Protein AF-A0A357ANE3-F1 (afdb_monomer)

Sequence (73 aa):
MKRKILQVPVIVGKGSEQFFVEKDVKISPPSPPIFKIEEIEKKVVVTDAQVIPGKVIFNAYIWKNVIYKTVED

pLDDT: mean 86.93, std 8.24, range [52.53, 96.62]

Secondary structure (DSSP, 8-state):
-PPPP---------------------PPTTSPPPSEEEEEEEEEEEEEEEEETTEEEEEEEEEEEEEEE-S--

Solvent-accessible surface area (backbone atoms only — not comparable to full-atom values): 5405 Å² total; per-residue (Å²): 134,88,85,80,87,77,93,70,93,74,86,90,76,86,88,85,86,86,85,87,87,85,80,94,79,80,86,59,84,89,62,76,63,82,67,44,80,77,46,72,52,73,47,79,46,76,81,46,76,48,82,50,96,97,49,74,50,68,46,68,51,76,49,71,51,77,44,63,43,53,86,74,132

Structure (mmCIF, N/CA/C/O backbone):
data_AF-A0A357ANE3-F1
#
_entry.id   AF-A0A357ANE3-F1
#
loop_
_atom_site.group_PDB
_atom_site.id
_atom_site.type_symbol
_atom_site.label_atom_id
_atom_site.label_alt_id
_atom_site.label_comp_id
_atom_site.label_asym_id
_atom_site.label_entity_id
_atom_site.label_seq_id
_atom_site.pdbx_PDB_ins_code
_atom_site.Cartn_x
_atom_site.Cartn_y
_atom_site.Cartn_z
_atom_site.occupancy
_atom_site.B_iso_or_equiv
_atom_site.auth_seq_id
_atom_site.auth_comp_id
_atom_site.auth_asym_id
_atom_site.auth_atom_id
_atom_site.pdbx_PDB_model_num
ATOM 1 N N . MET A 1 1 ? -21.338 27.053 42.174 1.00 61.09 1 MET A N 1
ATOM 2 C CA . MET A 1 1 ? -21.301 26.826 40.707 1.00 61.09 1 MET A CA 1
ATOM 3 C C . MET A 1 1 ? -21.919 25.469 40.388 1.00 61.09 1 MET A C 1
ATOM 5 O O . MET A 1 1 ? -21.476 24.481 40.960 1.00 61.09 1 MET A O 1
ATOM 9 N N . LYS A 1 2 ? -22.941 25.397 39.520 1.00 69.69 2 LYS A N 1
ATOM 10 C CA . LYS A 1 2 ? -23.501 24.115 39.045 1.00 69.69 2 LYS A CA 1
ATOM 11 C C . LYS A 1 2 ? -22.508 23.457 38.079 1.00 69.69 2 LYS A C 1
ATOM 13 O O . LYS A 1 2 ? -22.123 24.084 37.095 1.00 69.69 2 LYS A O 1
ATOM 18 N N . ARG A 1 3 ? -22.093 22.215 38.351 1.00 74.38 3 ARG A N 1
ATOM 19 C CA . ARG A 1 3 ? -21.273 21.424 37.418 1.00 74.38 3 ARG A CA 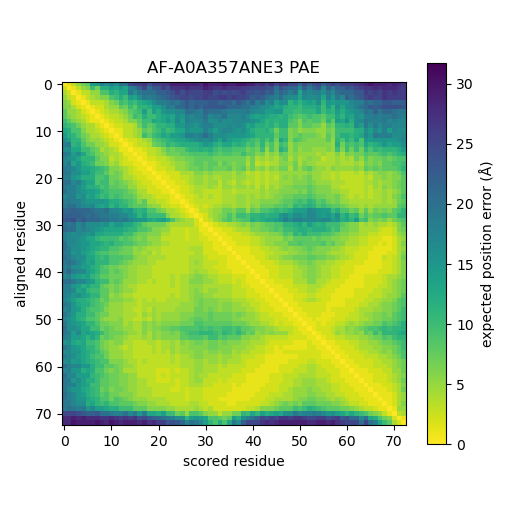1
ATOM 20 C C . ARG A 1 3 ? -22.141 21.035 36.216 1.00 74.38 3 ARG A C 1
ATOM 22 O O . ARG A 1 3 ? -23.196 20.437 36.403 1.00 74.38 3 ARG A O 1
ATOM 29 N N . LYS A 1 4 ? -21.721 21.398 35.002 1.00 79.31 4 LYS A N 1
ATOM 30 C CA . LYS A 1 4 ? -22.320 20.900 33.755 1.00 79.31 4 LYS A CA 1
ATOM 31 C C . LYS A 1 4 ? -21.647 19.579 33.388 1.00 79.31 4 LYS A C 1
ATOM 33 O O . LYS A 1 4 ? -20.422 19.511 33.365 1.00 79.31 4 LYS A O 1
ATOM 38 N N . ILE A 1 5 ? -22.445 18.551 33.113 1.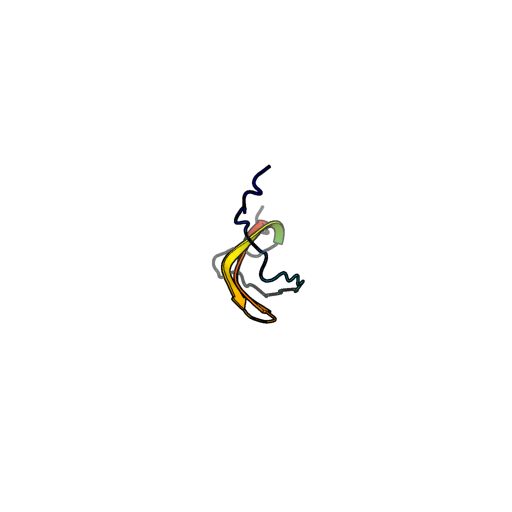00 81.00 5 ILE A N 1
ATOM 39 C CA . ILE A 1 5 ? -21.965 17.281 32.564 1.00 81.00 5 ILE A CA 1
ATOM 40 C C . ILE A 1 5 ? -21.843 17.476 31.054 1.00 81.00 5 ILE A C 1
ATOM 42 O O . ILE A 1 5 ? -22.813 17.861 30.402 1.00 81.00 5 ILE A O 1
ATOM 46 N N . LEU A 1 6 ? -20.646 17.266 30.517 1.00 83.69 6 LEU A N 1
ATOM 47 C CA . LEU A 1 6 ? -20.380 17.309 29.085 1.00 83.69 6 LEU A CA 1
ATOM 48 C C . LEU A 1 6 ? -20.239 15.873 28.594 1.00 83.69 6 LEU A C 1
ATOM 50 O O . LEU A 1 6 ? -19.426 15.115 29.121 1.00 83.69 6 LEU A O 1
ATOM 54 N N . GLN A 1 7 ? -21.041 15.499 27.604 1.00 84.06 7 GLN A N 1
ATOM 55 C CA . GLN A 1 7 ? -20.904 14.212 26.942 1.00 84.06 7 GLN A CA 1
ATOM 56 C C . GLN A 1 7 ? -19.756 14.321 25.939 1.00 84.06 7 GLN A C 1
ATOM 58 O O . GLN A 1 7 ? -19.799 15.145 25.026 1.00 84.06 7 GLN A O 1
ATOM 63 N N . VAL A 1 8 ? -18.711 13.525 26.145 1.00 88.50 8 VAL A N 1
ATOM 64 C CA . VAL A 1 8 ? -17.527 13.500 25.282 1.00 88.50 8 VAL A CA 1
ATOM 65 C C . VAL A 1 8 ? -17.392 12.126 24.627 1.00 88.50 8 VAL A C 1
ATOM 67 O O . VAL A 1 8 ? -17.757 11.125 25.249 1.00 88.50 8 VAL A O 1
ATOM 70 N N . PRO A 1 9 ? -16.880 12.044 23.388 1.00 83.75 9 PRO A N 1
ATOM 71 C CA . PRO A 1 9 ? -16.538 10.767 22.776 1.00 83.75 9 PRO A CA 1
ATOM 72 C C . PRO A 1 9 ? -15.509 10.019 23.632 1.00 83.75 9 PRO A C 1
ATOM 74 O O . PRO A 1 9 ? -14.514 10.601 24.063 1.00 83.75 9 PRO A O 1
ATOM 77 N N . VAL A 1 10 ? -15.737 8.725 23.858 1.00 83.75 10 VAL A N 1
ATOM 78 C CA . VAL A 1 10 ? -14.807 7.841 24.572 1.00 83.75 10 VAL A CA 1
ATOM 79 C C . VAL A 1 10 ? -14.168 6.899 23.561 1.00 83.75 10 VAL A C 1
ATOM 81 O O . VAL A 1 10 ? -14.863 6.267 22.767 1.00 83.75 10 VAL A O 1
ATOM 84 N N . ILE A 1 11 ? -12.840 6.794 23.584 1.00 80.94 11 ILE A N 1
ATOM 85 C CA . ILE A 1 11 ? -12.121 5.818 22.763 1.00 80.94 11 ILE A CA 1
ATOM 86 C C . ILE A 1 11 ? -12.367 4.430 23.360 1.00 80.94 11 ILE A C 1
ATOM 88 O O . ILE A 1 11 ? -11.894 4.130 24.453 1.00 80.94 11 ILE A O 1
ATOM 92 N N . VAL A 1 12 ? -13.105 3.588 22.638 1.00 77.31 12 VAL A N 1
ATOM 93 C CA . VAL A 1 12 ? -13.460 2.223 23.073 1.00 77.31 12 VAL A CA 1
ATOM 94 C C . VAL A 1 12 ? -12.402 1.169 22.715 1.00 77.31 12 VAL A C 1
ATOM 96 O O . VAL A 1 12 ? -12.476 0.040 23.188 1.00 77.31 12 VAL A O 1
ATOM 99 N N . GLY A 1 13 ? -11.400 1.525 21.905 1.00 73.12 13 GLY A N 1
ATOM 100 C CA . GLY A 1 13 ? -10.288 0.646 21.547 1.00 73.12 13 GLY A CA 1
ATOM 101 C C . GLY A 1 13 ? -9.231 1.355 20.701 1.00 73.12 13 GLY A C 1
ATOM 102 O O . GLY A 1 13 ? -9.552 2.244 19.913 1.00 73.12 13 GLY A O 1
ATOM 103 N N . LYS A 1 14 ? -7.962 0.970 20.876 1.00 75.44 14 LYS A N 1
ATOM 104 C CA . LYS A 1 14 ? -6.815 1.453 20.095 1.00 75.44 14 LYS A CA 1
ATOM 105 C C . LYS A 1 14 ? -5.872 0.282 19.830 1.00 75.44 14 LYS A C 1
ATOM 107 O O . LYS A 1 14 ? -5.498 -0.420 20.762 1.00 75.44 14 LYS A O 1
ATOM 112 N N . GLY A 1 15 ? -5.484 0.097 18.575 1.00 76.31 15 GLY A N 1
ATOM 113 C CA . GLY A 1 15 ? -4.511 -0.906 18.149 1.00 76.31 15 GLY A CA 1
ATOM 114 C C . GLY A 1 15 ? -3.568 -0.318 17.107 1.00 76.31 15 GLY A C 1
ATOM 115 O O . GLY A 1 15 ? -3.909 0.660 16.444 1.00 76.31 15 GLY A O 1
ATOM 116 N N . SER A 1 16 ? -2.375 -0.891 16.999 1.00 83.31 16 SER A N 1
ATOM 117 C CA . SER A 1 16 ? -1.407 -0.581 15.950 1.00 83.31 16 SER A CA 1
ATOM 118 C C . SER A 1 16 ? -0.699 -1.870 15.580 1.00 83.31 16 SER A C 1
ATOM 120 O O . SER A 1 16 ? -0.280 -2.615 16.462 1.00 83.31 16 SER A O 1
ATOM 122 N N . GLU A 1 17 ? -0.552 -2.111 14.289 1.00 85.12 17 GLU A N 1
ATOM 123 C CA . GLU A 1 17 ? 0.132 -3.280 13.756 1.00 85.12 17 GLU A CA 1
ATOM 124 C C . GLU A 1 17 ? 0.892 -2.870 12.498 1.00 85.12 17 GLU A C 1
ATOM 126 O O . GLU A 1 17 ? 0.495 -1.938 11.795 1.00 85.12 17 GLU A O 1
ATOM 131 N N . GLN A 1 18 ? 2.000 -3.553 12.231 1.00 88.06 18 GLN A N 1
ATOM 132 C CA . GLN A 1 18 ? 2.773 -3.396 11.011 1.00 88.06 18 GLN A CA 1
ATOM 133 C C . GLN A 1 18 ? 2.923 -4.768 10.369 1.00 88.06 18 GLN A C 1
ATOM 135 O O . GLN A 1 18 ? 3.388 -5.710 11.002 1.00 88.06 18 GLN A O 1
ATOM 140 N N . PHE A 1 19 ? 2.556 -4.862 9.098 1.00 86.94 19 PHE A N 1
ATOM 141 C CA . PHE A 1 19 ? 2.663 -6.081 8.312 1.00 86.94 19 PHE A CA 1
ATOM 142 C C . PHE A 1 19 ? 3.277 -5.764 6.945 1.00 86.94 19 PHE A C 1
ATOM 144 O O . PHE A 1 19 ? 3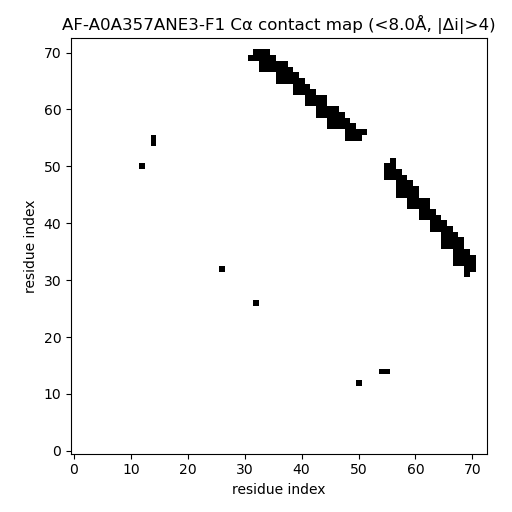.166 -4.645 6.438 1.00 86.94 19 PHE A O 1
ATOM 151 N N . PHE A 1 20 ? 3.953 -6.750 6.359 1.00 90.25 20 PHE A N 1
ATOM 152 C CA . PHE A 1 20 ? 4.556 -6.660 5.032 1.00 90.25 20 PHE A CA 1
ATOM 153 C C . PHE A 1 20 ? 3.734 -7.492 4.048 1.00 90.25 20 PHE A C 1
ATOM 155 O O . PHE A 1 20 ? 3.408 -8.642 4.331 1.00 90.25 20 PHE A O 1
ATOM 162 N N . VAL A 1 21 ? 3.381 -6.899 2.906 1.00 88.19 21 VAL A N 1
ATOM 163 C CA . VAL A 1 21 ? 2.611 -7.568 1.851 1.00 88.19 21 VAL A CA 1
ATOM 164 C C . VAL A 1 21 ? 3.413 -7.539 0.563 1.00 88.19 21 VAL A C 1
ATOM 166 O O . VAL A 1 21 ? 3.704 -6.466 0.027 1.00 88.19 21 VAL A O 1
ATOM 169 N N . GLU A 1 22 ? 3.699 -8.723 0.044 1.00 91.25 22 GLU A N 1
ATOM 170 C CA . GLU A 1 22 ? 4.393 -8.930 -1.218 1.00 91.25 22 GLU A CA 1
ATOM 171 C C . GLU A 1 22 ? 3.500 -9.700 -2.188 1.00 91.25 22 GLU A C 1
ATOM 173 O O . GLU A 1 22 ? 2.702 -10.551 -1.789 1.00 91.25 22 GLU A O 1
ATOM 178 N N . LYS A 1 23 ? 3.587 -9.346 -3.470 1.00 88.62 23 LYS A N 1
ATOM 179 C CA . LYS A 1 23 ? 2.846 -10.013 -4.535 1.00 88.62 23 LYS A CA 1
ATOM 180 C C . LYS A 1 23 ? 3.586 -9.861 -5.853 1.00 88.62 23 LYS A C 1
ATOM 182 O O . LYS A 1 23 ? 3.844 -8.733 -6.276 1.00 88.62 23 LYS A O 1
ATOM 187 N N . ASP A 1 24 ? 3.791 -10.982 -6.532 1.00 91.25 24 ASP A N 1
ATOM 188 C CA . ASP A 1 24 ? 4.256 -10.997 -7.913 1.00 91.25 24 ASP A CA 1
ATOM 189 C C . ASP A 1 24 ? 3.129 -10.591 -8.863 1.00 91.25 24 ASP A C 1
ATOM 191 O O . ASP A 1 24 ? 2.011 -11.120 -8.819 1.00 91.25 24 ASP A O 1
ATOM 195 N N . VAL A 1 25 ? 3.426 -9.641 -9.745 1.00 86.44 25 VAL A N 1
ATOM 196 C CA . VAL A 1 25 ? 2.516 -9.185 -10.796 1.00 86.44 25 VAL A CA 1
ATOM 197 C C . VAL A 1 25 ? 3.156 -9.421 -12.154 1.00 86.44 25 VAL A C 1
ATOM 199 O O . VAL A 1 25 ? 4.342 -9.168 -12.351 1.00 86.44 25 VAL A O 1
ATOM 202 N N . LYS A 1 26 ? 2.362 -9.924 -13.099 1.00 86.25 26 LYS A N 1
ATOM 203 C CA . LYS A 1 26 ? 2.787 -10.128 -14.483 1.00 86.25 26 LYS A CA 1
ATOM 204 C C . LYS A 1 26 ? 2.114 -9.089 -15.361 1.00 86.25 26 LYS A C 1
ATOM 206 O O . LYS A 1 26 ? 0.907 -8.873 -15.250 1.00 86.25 26 LYS A O 1
ATOM 211 N N . ILE A 1 27 ? 2.893 -8.474 -16.238 1.00 84.81 27 ILE A N 1
ATOM 212 C CA . ILE A 1 27 ? 2.354 -7.632 -17.298 1.00 84.81 27 ILE A CA 1
ATOM 213 C C . ILE A 1 27 ? 1.798 -8.553 -18.385 1.00 84.81 27 ILE A C 1
ATOM 215 O O . ILE A 1 27 ? 2.475 -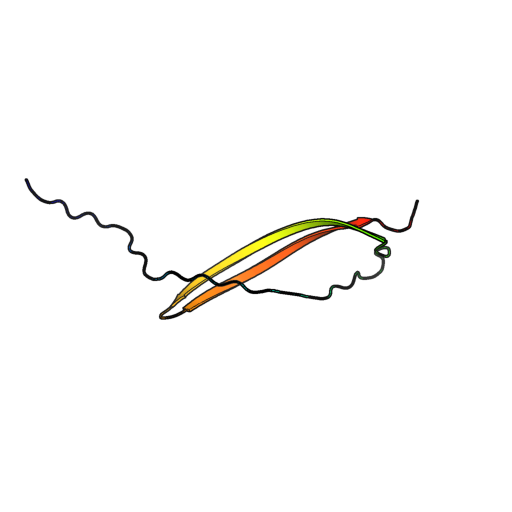9.479 -18.832 1.00 84.81 27 ILE A O 1
ATOM 219 N N . SER A 1 28 ? 0.539 -8.336 -18.758 1.00 81.69 28 SER A N 1
ATOM 220 C CA . SER A 1 28 ? -0.100 -9.108 -19.823 1.00 81.69 28 SER A CA 1
ATOM 221 C C . SER A 1 28 ? 0.328 -8.565 -21.192 1.00 81.69 28 SER A C 1
ATOM 223 O O . SER A 1 28 ? 0.415 -7.345 -21.346 1.00 81.69 28 SER A O 1
ATOM 225 N N . PRO A 1 29 ? 0.546 -9.420 -22.207 1.00 78.12 29 PRO A N 1
ATOM 226 C CA . PRO A 1 29 ? 0.620 -8.964 -23.595 1.00 78.12 29 PRO A CA 1
ATOM 227 C C . PRO A 1 29 ? -0.654 -8.173 -23.951 1.00 78.12 29 PRO A C 1
ATOM 229 O O . PRO A 1 29 ? -1.728 -8.548 -23.472 1.00 78.12 29 PRO A O 1
ATOM 232 N N . PRO A 1 30 ? -0.592 -7.094 -24.755 1.00 84.12 30 PRO A N 1
ATOM 233 C CA . PRO A 1 30 ? 0.493 -6.650 -25.639 1.00 84.12 30 PRO A CA 1
ATOM 234 C C . PRO A 1 30 ? 1.469 -5.640 -25.010 1.00 84.12 30 PRO A C 1
ATOM 236 O O . PRO A 1 30 ? 2.239 -5.012 -25.731 1.00 84.12 30 PRO A O 1
ATOM 239 N N . SER A 1 31 ? 1.419 -5.424 -23.693 1.00 87.06 31 SER A N 1
ATOM 240 C CA . SER A 1 31 ? 2.259 -4.408 -23.061 1.00 87.06 31 SER A CA 1
ATOM 241 C C . SER A 1 31 ? 3.755 -4.749 -23.194 1.00 87.06 31 SER A C 1
ATOM 243 O O . SER A 1 31 ? 4.140 -5.904 -22.989 1.00 87.06 31 SER A O 1
ATOM 245 N N . PRO A 1 32 ? 4.605 -3.761 -23.523 1.00 87.50 32 PRO A N 1
ATOM 246 C CA . PRO A 1 32 ? 6.029 -3.974 -23.762 1.00 87.50 32 PRO A CA 1
ATOM 247 C C . PRO A 1 32 ? 6.773 -4.428 -22.493 1.00 87.50 32 PRO A C 1
ATOM 249 O O . PRO A 1 32 ? 6.342 -4.093 -21.379 1.00 87.50 32 PRO A O 1
ATOM 252 N N . PRO A 1 33 ? 7.901 -5.155 -22.640 1.00 88.00 33 PRO A N 1
A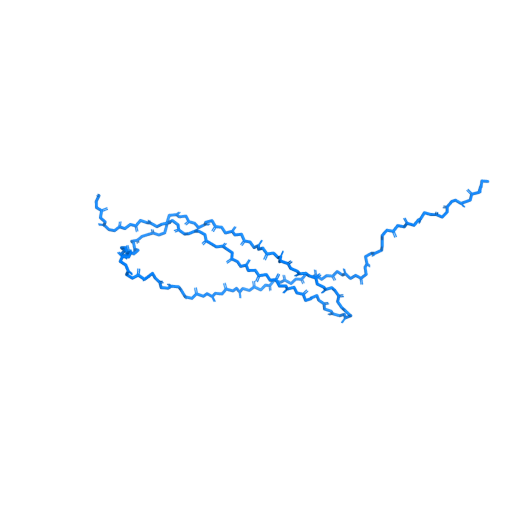TOM 253 C CA . PRO A 1 33 ? 8.722 -5.591 -21.518 1.00 88.00 33 PRO A CA 1
ATOM 254 C C . PRO A 1 33 ? 9.198 -4.431 -20.641 1.00 88.00 33 PRO A C 1
ATOM 256 O O . PRO A 1 33 ? 9.500 -3.337 -21.121 1.00 88.00 33 PRO A O 1
ATOM 259 N N . ILE A 1 34 ? 9.311 -4.697 -19.341 1.00 90.25 34 ILE A N 1
ATOM 260 C CA . ILE A 1 34 ? 9.842 -3.738 -18.373 1.00 90.25 34 ILE A CA 1
ATOM 261 C C . ILE A 1 34 ? 11.362 -3.684 -18.522 1.00 90.25 34 ILE A C 1
ATOM 263 O O . ILE A 1 34 ? 12.037 -4.682 -18.279 1.00 90.25 34 ILE A O 1
ATOM 267 N N . PHE A 1 35 ? 11.901 -2.514 -18.858 1.00 92.56 35 PHE A N 1
ATOM 268 C CA . PHE A 1 35 ? 13.334 -2.240 -18.761 1.00 92.56 35 PHE A CA 1
ATOM 269 C C . PHE A 1 35 ? 13.700 -1.745 -17.361 1.00 92.56 35 PHE A C 1
ATOM 271 O O . PHE A 1 35 ? 14.616 -2.258 -16.722 1.00 92.56 35 PHE A O 1
ATOM 278 N N . LYS A 1 36 ? 12.960 -0.745 -16.869 1.00 93.06 36 LYS A N 1
ATOM 279 C CA . LYS A 1 36 ? 13.223 -0.099 -15.581 1.00 93.06 36 LYS A CA 1
ATOM 280 C C . LYS A 1 36 ? 11.949 0.493 -14.988 1.00 93.06 36 LYS A C 1
ATOM 282 O O . LYS A 1 36 ? 11.169 1.110 -15.704 1.00 93.06 36 LYS A O 1
ATOM 287 N N . ILE A 1 37 ? 11.764 0.360 -13.677 1.00 93.38 37 ILE A N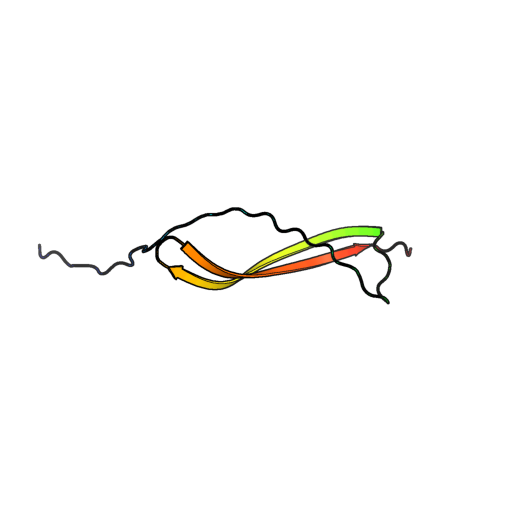 1
ATOM 288 C CA . ILE A 1 37 ? 10.715 1.088 -12.952 1.00 93.38 37 ILE A CA 1
ATOM 289 C C . ILE A 1 37 ? 11.201 2.511 -12.682 1.00 93.38 37 ILE A C 1
ATOM 291 O O . ILE A 1 37 ? 12.278 2.701 -12.116 1.00 93.38 37 ILE A O 1
ATOM 295 N N . GLU A 1 38 ? 10.419 3.502 -13.090 1.00 95.44 38 GLU A N 1
ATOM 296 C CA . GLU A 1 38 ? 10.729 4.912 -12.849 1.00 95.44 38 GLU A CA 1
ATOM 297 C C . GLU A 1 38 ? 10.052 5.404 -11.577 1.00 95.44 38 GLU A C 1
ATOM 299 O O . GLU A 1 38 ? 10.696 6.029 -10.739 1.00 95.44 38 GLU A O 1
ATOM 304 N N . GLU A 1 39 ? 8.776 5.067 -11.401 1.00 96.25 39 GLU A N 1
ATOM 305 C CA . GLU A 1 39 ? 7.998 5.537 -10.265 1.00 96.25 39 GLU A CA 1
ATOM 306 C C . GLU A 1 39 ? 6.922 4.529 -9.863 1.00 96.25 39 GLU A C 1
ATOM 308 O O . GLU A 1 39 ? 6.352 3.816 -10.692 1.00 96.25 39 GLU A O 1
ATOM 313 N N . ILE A 1 40 ? 6.645 4.476 -8.560 1.00 94.62 40 ILE A N 1
ATOM 314 C CA . ILE A 1 40 ? 5.510 3.745 -8.007 1.00 94.62 40 ILE A CA 1
ATOM 315 C C . ILE A 1 40 ? 4.732 4.687 -7.097 1.00 94.62 40 ILE A C 1
ATOM 317 O O . ILE A 1 40 ? 5.113 4.910 -5.944 1.00 94.62 40 ILE A O 1
ATOM 321 N N . GLU A 1 41 ? 3.594 5.165 -7.583 1.00 96.62 41 GLU A N 1
ATOM 322 C CA . GLU A 1 41 ? 2.604 5.799 -6.726 1.00 96.62 41 GLU A CA 1
ATOM 323 C C . GLU A 1 41 ? 1.805 4.717 -6.010 1.00 96.62 41 GLU A C 1
ATOM 325 O O . GLU A 1 41 ? 1.405 3.706 -6.594 1.00 96.62 41 GLU A O 1
ATOM 330 N N . LYS A 1 42 ? 1.551 4.913 -4.719 1.00 93.56 42 LYS A N 1
ATOM 331 C CA . LYS A 1 42 ? 0.872 3.919 -3.891 1.00 93.56 42 LYS A CA 1
ATOM 332 C C . LYS A 1 42 ? -0.072 4.577 -2.906 1.00 93.56 42 LYS A C 1
ATOM 334 O O . LYS A 1 42 ? 0.256 5.593 -2.300 1.00 93.56 42 LYS A O 1
ATOM 339 N N . LYS A 1 43 ? -1.231 3.954 -2.711 1.00 94.62 43 LYS A N 1
ATOM 340 C CA . LYS A 1 43 ? -2.244 4.388 -1.753 1.00 94.62 43 LYS A CA 1
ATOM 341 C C . LYS A 1 43 ? -2.856 3.181 -1.063 1.00 94.62 43 LYS A C 1
ATOM 343 O O . LYS A 1 43 ? -3.276 2.231 -1.718 1.00 94.62 43 LYS A O 1
ATOM 348 N N . VAL A 1 44 ? -2.936 3.238 0.260 1.00 92.69 44 VAL A N 1
ATOM 349 C CA . VAL A 1 44 ? -3.738 2.295 1.042 1.00 92.69 44 VAL A CA 1
ATOM 350 C C . VAL A 1 44 ? -5.120 2.905 1.213 1.00 92.69 44 VAL A C 1
ATOM 352 O O . VAL A 1 44 ? -5.243 4.057 1.629 1.00 92.69 44 VAL A O 1
ATOM 355 N N . VAL A 1 45 ? -6.153 2.147 0.864 1.00 94.88 45 VAL A N 1
ATOM 356 C CA . VAL A 1 45 ? -7.545 2.564 1.019 1.00 94.88 45 VAL A CA 1
ATOM 357 C C . VAL A 1 45 ? -8.229 1.583 1.951 1.00 94.88 45 VAL A C 1
ATOM 359 O O . VAL A 1 45 ? -8.358 0.407 1.623 1.00 94.88 45 VAL A O 1
ATOM 362 N N . 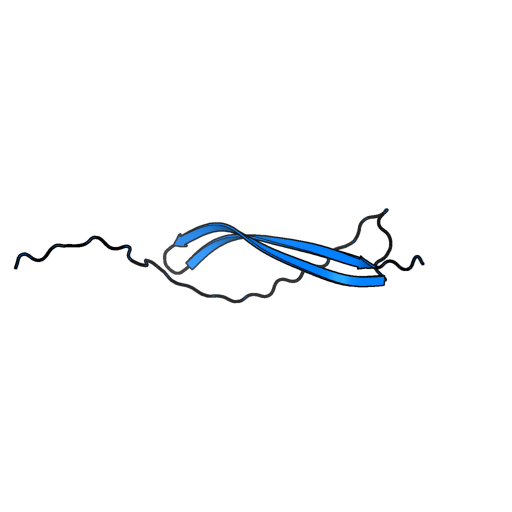VAL A 1 46 ? -8.659 2.078 3.111 1.00 94.06 46 VAL A N 1
ATOM 363 C CA . VAL A 1 46 ? -9.513 1.340 4.045 1.00 94.06 46 VAL A CA 1
ATOM 364 C C . VAL A 1 46 ? -10.958 1.655 3.682 1.00 94.06 46 VAL A C 1
ATOM 366 O O . VAL A 1 46 ? -11.357 2.817 3.708 1.00 94.06 46 VAL A O 1
ATOM 369 N N . THR A 1 47 ? -11.718 0.639 3.287 1.00 96.38 47 THR A N 1
ATOM 370 C CA . THR A 1 47 ? -13.113 0.789 2.849 1.00 96.38 47 THR A CA 1
ATOM 371 C C . THR A 1 47 ? -14.098 0.617 3.994 1.00 96.38 47 THR A C 1
ATOM 373 O O . THR A 1 47 ? -15.179 1.191 3.954 1.00 96.38 47 THR A O 1
ATOM 376 N N . ASP A 1 48 ? -13.733 -0.179 4.997 1.00 95.56 48 ASP A N 1
ATOM 377 C CA . ASP A 1 48 ? -14.545 -0.432 6.184 1.00 95.56 48 ASP A CA 1
ATOM 378 C C . ASP A 1 48 ? -13.647 -0.824 7.362 1.00 95.56 48 ASP A C 1
ATOM 380 O O . ASP A 1 48 ? -12.602 -1.448 7.159 1.00 95.56 48 ASP A O 1
ATOM 384 N N . ALA A 1 49 ? -14.038 -0.455 8.580 1.00 91.12 49 ALA A N 1
ATOM 385 C CA . ALA A 1 49 ? -13.308 -0.790 9.796 1.00 91.12 49 ALA A CA 1
ATOM 386 C C . ALA A 1 49 ? -14.254 -0.928 10.992 1.00 91.12 49 ALA A C 1
ATOM 388 O O . ALA A 1 49 ? -15.010 -0.016 11.324 1.00 91.12 49 ALA A O 1
ATOM 389 N N . GLN A 1 50 ? -14.142 -2.052 11.694 1.00 90.31 50 GLN A N 1
ATOM 390 C CA . GLN A 1 50 ? -14.912 -2.374 12.883 1.00 90.31 50 GLN A CA 1
ATOM 391 C C . GLN A 1 50 ? -13.982 -2.738 14.041 1.00 90.31 50 GLN A C 1
ATOM 393 O O . GLN A 1 50 ? -13.101 -3.592 13.926 1.00 90.31 50 GLN A O 1
ATOM 398 N N . VAL A 1 51 ? -14.214 -2.119 15.197 1.00 87.75 51 VAL A N 1
ATOM 399 C CA . VAL A 1 51 ? -13.549 -2.484 16.451 1.00 87.75 51 VAL A CA 1
ATOM 400 C C . VAL A 1 51 ? -14.439 -3.469 17.198 1.00 87.75 51 VAL A C 1
ATOM 402 O O . VAL A 1 51 ? -15.599 -3.170 17.476 1.00 87.75 51 VAL A O 1
ATOM 405 N N . ILE A 1 52 ? -13.894 -4.632 17.544 1.00 87.44 52 ILE A N 1
ATOM 406 C CA . ILE A 1 52 ? -14.551 -5.618 18.405 1.00 87.44 52 ILE A CA 1
ATOM 407 C C . ILE A 1 52 ? -13.644 -5.932 19.607 1.00 87.44 52 ILE A C 1
ATOM 409 O O . ILE A 1 52 ? -12.471 -5.546 19.604 1.00 87.44 52 ILE A O 1
ATOM 413 N N . PRO A 1 53 ? -14.133 -6.608 20.663 1.00 86.56 53 PRO A N 1
ATOM 414 C CA . PRO A 1 53 ? -13.306 -6.902 21.829 1.00 86.56 53 PRO A CA 1
ATOM 415 C C . PRO A 1 53 ? -11.998 -7.617 21.449 1.00 86.56 53 PRO A C 1
ATOM 417 O O . PRO A 1 53 ? -12.012 -8.716 20.897 1.00 86.56 53 PRO A O 1
ATOM 420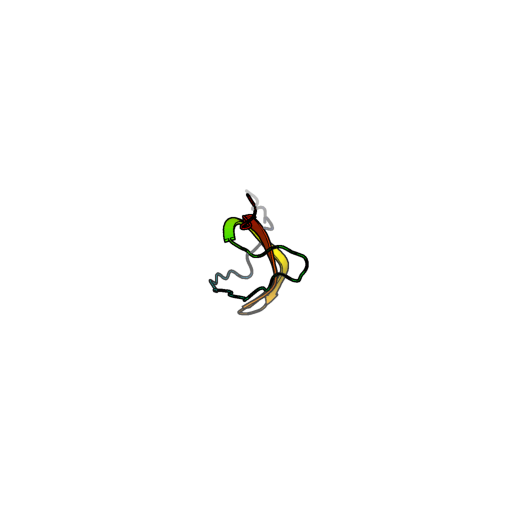 N N . GLY A 1 54 ? -10.866 -6.963 21.722 1.00 83.38 54 GLY A N 1
ATOM 421 C CA . GLY A 1 54 ? -9.520 -7.501 21.506 1.00 83.38 54 GLY A CA 1
ATOM 422 C C . GLY A 1 54 ? -8.968 -7.422 20.078 1.00 83.38 54 GLY A C 1
ATOM 423 O O . GLY A 1 54 ? -7.812 -7.789 19.890 1.00 83.38 54 GLY A O 1
ATOM 424 N N . LYS A 1 55 ? -9.728 -6.952 19.074 1.00 86.44 55 LYS A N 1
ATOM 425 C CA . LYS A 1 55 ? -9.218 -6.823 17.694 1.00 86.44 55 LYS A CA 1
ATOM 426 C C . LYS A 1 55 ? -9.939 -5.766 16.858 1.00 86.44 55 LYS A C 1
ATOM 428 O O . LYS A 1 55 ? -11.092 -5.425 17.104 1.00 86.44 55 LYS A O 1
ATOM 433 N N . VAL A 1 56 ? -9.252 -5.289 15.825 1.00 86.50 56 VAL A N 1
ATOM 434 C CA . VAL A 1 56 ? -9.814 -4.417 14.788 1.00 86.50 56 VAL A CA 1
ATOM 435 C C . VAL A 1 56 ? -9.876 -5.216 13.494 1.00 86.50 56 VAL A C 1
ATOM 437 O O . VAL A 1 56 ? -8.871 -5.776 13.070 1.00 86.50 56 VAL A O 1
ATOM 440 N N . ILE A 1 57 ? -11.055 -5.294 12.887 1.00 89.75 57 ILE A N 1
ATOM 441 C CA . ILE A 1 57 ? -11.259 -5.907 11.575 1.00 89.75 57 ILE A CA 1
ATOM 442 C C . ILE A 1 57 ? -11.432 -4.768 10.582 1.00 89.75 57 ILE A C 1
ATOM 444 O O . ILE A 1 57 ? -12.218 -3.859 10.829 1.00 89.75 57 ILE A O 1
ATOM 448 N N . PHE A 1 58 ? -10.713 -4.799 9.468 1.00 91.25 58 PHE A N 1
ATOM 449 C CA . PHE A 1 58 ? -10.870 -3.798 8.423 1.00 91.25 58 PHE A CA 1
ATOM 450 C C . PHE A 1 58 ? -10.768 -4.434 7.043 1.00 91.25 58 PHE A C 1
ATOM 452 O O . PHE A 1 58 ? -10.002 -5.372 6.827 1.00 91.25 58 PHE A O 1
ATOM 459 N N . ASN A 1 59 ? -11.542 -3.894 6.109 1.00 94.81 59 ASN A N 1
ATOM 460 C CA . ASN A 1 59 ? -11.442 -4.203 4.694 1.00 94.81 59 ASN A CA 1
ATOM 461 C C . ASN A 1 59 ? -10.627 -3.100 4.027 1.00 94.81 59 ASN A C 1
ATOM 463 O O . ASN A 1 59 ? -10.894 -1.911 4.221 1.00 94.81 59 ASN A O 1
ATOM 467 N N . ALA A 1 60 ? -9.615 -3.486 3.260 1.00 93.56 60 ALA A N 1
ATOM 468 C CA . ALA A 1 60 ? -8.738 -2.540 2.596 1.00 93.56 60 ALA A CA 1
ATOM 469 C C . ALA A 1 60 ? -8.151 -3.119 1.313 1.00 93.56 60 ALA A C 1
ATOM 471 O O . ALA A 1 60 ? -8.047 -4.333 1.142 1.00 93.56 60 ALA A O 1
ATOM 472 N N . TYR A 1 61 ? -7.705 -2.227 0.436 1.00 93.56 61 TYR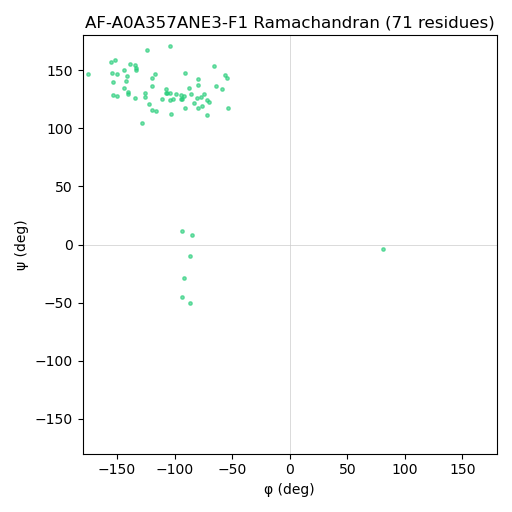 A N 1
ATOM 473 C CA . TYR A 1 61 ? -6.882 -2.578 -0.710 1.00 93.56 61 TYR A CA 1
ATOM 474 C C . TYR A 1 61 ? -5.702 -1.619 -0.842 1.00 93.56 61 TYR A C 1
ATOM 476 O O . TYR A 1 61 ? -5.732 -0.467 -0.399 1.00 93.56 61 TYR A O 1
ATOM 484 N N . ILE A 1 62 ? -4.639 -2.120 -1.467 1.00 93.25 62 ILE A N 1
ATOM 485 C CA . ILE A 1 62 ? -3.460 -1.335 -1.814 1.00 93.25 62 ILE A CA 1
ATOM 486 C C . ILE A 1 62 ? -3.548 -1.043 -3.305 1.00 93.25 62 ILE A C 1
ATOM 488 O O . ILE A 1 62 ? -3.436 -1.949 -4.129 1.00 93.25 62 ILE A O 1
ATOM 492 N N . TRP A 1 63 ? -3.745 0.224 -3.644 1.00 93.88 63 TRP A N 1
ATOM 493 C CA . TRP A 1 63 ? -3.671 0.701 -5.015 1.00 93.88 63 TRP A CA 1
ATOM 494 C C . TRP A 1 63 ? -2.230 1.079 -5.346 1.00 93.88 63 TRP A C 1
ATOM 496 O O . TRP A 1 63 ? -1.574 1.756 -4.548 1.00 93.88 63 TRP A O 1
ATOM 506 N N . LYS A 1 64 ? -1.735 0.656 -6.511 1.00 92.88 64 LYS A N 1
ATOM 507 C CA . LYS A 1 64 ? -0.400 1.003 -7.009 1.00 92.88 64 LYS A CA 1
ATOM 508 C C . LYS A 1 64 ? -0.491 1.401 -8.480 1.00 92.88 64 LYS A C 1
ATOM 510 O O . LYS A 1 64 ? -0.977 0.604 -9.277 1.00 92.88 64 LYS A O 1
ATOM 515 N N . ASN A 1 65 ? 0.014 2.580 -8.827 1.00 93.69 65 ASN A N 1
ATOM 516 C CA . ASN A 1 65 ? 0.310 2.949 -10.209 1.00 93.69 65 ASN A CA 1
ATOM 517 C C . ASN A 1 65 ? 1.815 2.795 -10.407 1.00 93.69 65 ASN A C 1
ATOM 519 O O . ASN A 1 65 ? 2.595 3.352 -9.638 1.00 93.69 65 ASN A O 1
ATOM 523 N N . VAL A 1 66 ? 2.222 2.016 -11.405 1.00 92.19 66 VAL A N 1
ATOM 524 C CA . VAL A 1 66 ? 3.635 1.741 -11.679 1.00 92.19 66 VAL A CA 1
ATOM 525 C C . VAL A 1 66 ? 3.977 2.318 -13.044 1.00 92.19 66 VAL A C 1
ATOM 527 O O . VAL A 1 66 ? 3.453 1.854 -14.055 1.00 92.19 66 VAL A O 1
ATOM 530 N N . ILE A 1 67 ? 4.854 3.317 -13.063 1.00 93.00 67 ILE A N 1
ATOM 531 C CA . ILE A 1 67 ? 5.401 3.907 -14.283 1.00 93.00 67 ILE A CA 1
ATOM 532 C C . ILE A 1 67 ? 6.726 3.214 -14.572 1.00 93.00 67 ILE A C 1
ATOM 534 O O . ILE A 1 67 ? 7.622 3.165 -13.722 1.00 93.00 67 ILE A O 1
ATOM 538 N N . TYR A 1 68 ? 6.854 2.668 -15.776 1.00 92.75 68 TYR A N 1
ATOM 539 C CA . TYR A 1 68 ? 8.041 1.943 -16.196 1.00 92.75 68 TYR A CA 1
ATOM 540 C C . TYR A 1 68 ? 8.494 2.374 -17.590 1.00 92.75 68 TYR A C 1
ATOM 542 O O . TYR A 1 68 ? 7.686 2.779 -18.422 1.00 92.75 68 TYR A O 1
ATOM 550 N N . LYS A 1 69 ? 9.803 2.285 -17.828 1.00 92.81 69 LYS A N 1
ATOM 551 C CA . LYS A 1 69 ? 10.427 2.439 -19.142 1.00 92.81 69 LYS A CA 1
ATOM 552 C C . LYS A 1 69 ? 10.532 1.094 -19.836 1.00 92.81 69 LYS A C 1
ATOM 554 O O . LYS A 1 69 ? 10.747 0.064 -19.189 1.00 92.81 69 LYS A O 1
ATOM 559 N N . THR A 1 70 ? 10.428 1.139 -21.150 1.00 91.56 70 THR A N 1
ATOM 560 C CA . THR A 1 70 ? 10.596 0.020 -22.076 1.00 91.56 70 THR A CA 1
ATOM 561 C C . THR A 1 70 ? 11.953 0.139 -22.770 1.00 91.56 70 THR A C 1
ATOM 563 O O . THR A 1 70 ? 12.647 1.137 -22.598 1.00 91.56 70 THR A O 1
ATOM 566 N N . VAL A 1 71 ? 12.365 -0.896 -23.505 1.00 83.44 71 VAL A N 1
ATOM 567 C CA . VAL A 1 71 ? 13.669 -0.943 -24.205 1.00 83.44 71 VAL A CA 1
ATOM 568 C C . VAL A 1 71 ? 13.608 -0.261 -25.588 1.00 83.44 71 VAL A C 1
ATOM 570 O O . VAL A 1 71 ? 14.544 -0.374 -26.364 1.00 83.44 71 VAL A O 1
ATOM 573 N N . GLU A 1 72 ? 12.516 0.424 -25.932 1.00 68.00 72 GLU A N 1
ATOM 574 C CA . GLU A 1 72 ? 12.371 1.069 -27.246 1.00 68.00 72 GLU A CA 1
ATOM 575 C C . GLU A 1 72 ? 12.804 2.542 -27.156 1.00 68.00 72 GLU A C 1
ATOM 577 O O . GLU A 1 72 ? 12.383 3.237 -26.228 1.00 68.00 72 GLU A O 1
ATOM 582 N N . ASP A 1 73 ? 13.691 2.938 -28.081 1.00 52.53 73 ASP A N 1
ATOM 583 C CA . ASP A 1 73 ? 14.421 4.221 -28.164 1.00 52.53 73 ASP A CA 1
ATOM 584 C C . ASP A 1 73 ? 13.530 5.478 -28.206 1.00 52.53 73 ASP A C 1
ATOM 586 O O . ASP A 1 73 ? 12.530 5.492 -28.965 1.00 52.53 73 ASP A O 1
#

Mean predicted aligned error: 8.07 Å

Radius of gyration: 22.59 Å; Cα contacts (8 Å, |Δi|>4): 72; chains: 1; bounding box: 38×38×69 Å

Foldseek 3Di:
DDDDDDDDDDDPDDDDDDDDDDDDDDDDPPDADFPFWDDKDKDKDWPDWDDDVPDIDTDIDMDIDIDGDHPDD

Nearest PDB structures (foldseek):
  4tw1-assembly1_C  TM=2.730E-01  e=3.142E+00  Staphylococcus aureus subsp. aureus USA300_TCH1516
  4p24-assembly1_E  TM=2.696E-01  e=9.844E+00  Staphylococcus aureus subsp. aureus Mu50